Protein AF-A0A078HS76-F1 (afdb_monomer_lite)

Organism: Brassica napus (NCBI:txid3708)

Sequence (73 aa):
MVPVLCEEAGVPYVYVPSKEDLAQAGATKRPTCCVLVMLKPAKGELSAEDLEKLKTDYEQVSDDVKELSTSVI

InterPro domains:
  IPR004038 Ribosomal protein eL8/eL30/eS12/Gadd45 [PF01248] (2-37)
  IPR029064 Ribosomal protein eL30-like superfamily [G3DSA:3.30.1330.30] (1-68)
  IPR029064 Ribosomal protein eL30-like superfamily [SSF55315] (2-47)

Secondary structure (DSSP, 8-state):
-HHHHHHHTT------S-HHHHHHHTT-SS--S-----SS-SSS---HHHHHHHHHHHHHHHHHHHHHHHHT-

pLDDT: mean 87.85, std 8.01, range [45.97, 96.06]

Radius of gyration: 13.85 Å; chains: 1; bounding box: 29×27×37 Å

Structure (mmCIF, N/CA/C/O backbone):
data_AF-A0A078HS76-F1
#
_entry.id   AF-A0A078HS76-F1
#
loop_
_atom_site.group_PDB
_atom_site.id
_atom_site.type_symbol
_atom_site.label_atom_id
_atom_site.label_alt_id
_atom_site.label_comp_id
_atom_site.label_asym_id
_atom_site.label_entity_id
_atom_site.label_seq_id
_atom_site.pdbx_PDB_ins_code
_atom_site.Cartn_x
_atom_site.Cartn_y
_atom_site.Cartn_z
_atom_site.occupancy
_atom_site.B_iso_or_equiv
_atom_site.auth_seq_id
_atom_site.auth_comp_id
_atom_site.auth_asym_id
_atom_site.auth_atom_id
_atom_site.pdbx_PDB_model_num
ATOM 1 N N . MET A 1 1 ? 12.690 -10.530 -4.304 1.00 71.81 1 MET A N 1
ATOM 2 C CA . MET A 1 1 ? 11.542 -11.008 -5.097 1.00 71.81 1 MET A CA 1
ATOM 3 C C . MET A 1 1 ? 10.263 -10.568 -4.383 1.00 71.81 1 MET A C 1
ATOM 5 O O . MET A 1 1 ? 9.597 -11.384 -3.774 1.00 71.81 1 MET A O 1
ATOM 9 N N . VAL A 1 2 ? 10.000 -9.254 -4.342 1.00 88.12 2 VAL A N 1
ATOM 10 C CA . VAL A 1 2 ? 8.852 -8.686 -3.598 1.00 88.12 2 VAL A CA 1
ATOM 11 C C . VAL A 1 2 ? 7.514 -9.003 -4.281 1.00 88.12 2 VAL A C 1
ATOM 13 O O . VAL A 1 2 ? 6.630 -9.468 -3.575 1.00 88.12 2 VAL A O 1
ATOM 16 N N . PRO A 1 3 ? 7.374 -8.866 -5.618 1.00 90.19 3 PRO A N 1
ATOM 17 C CA . PRO A 1 3 ? 6.113 -9.165 -6.304 1.00 90.19 3 PRO A CA 1
ATOM 18 C C . PRO A 1 3 ? 5.626 -10.596 -6.073 1.00 90.19 3 PRO A C 1
ATOM 20 O O . PRO A 1 3 ? 4.510 -10.784 -5.615 1.00 90.19 3 PRO A O 1
ATOM 23 N N . VAL A 1 4 ? 6.494 -11.597 -6.261 1.00 92.44 4 VAL A N 1
ATOM 24 C CA . VAL A 1 4 ? 6.080 -12.999 -6.084 1.00 92.44 4 VAL A CA 1
ATOM 25 C C . VAL A 1 4 ? 5.697 -13.310 -4.638 1.00 92.44 4 VAL A C 1
ATOM 27 O O . VAL A 1 4 ? 4.730 -14.020 -4.404 1.00 92.44 4 VAL A O 1
ATOM 30 N N . LEU A 1 5 ? 6.395 -12.734 -3.653 1.00 92.94 5 LEU A N 1
ATOM 31 C CA . LEU A 1 5 ? 6.002 -12.894 -2.251 1.00 92.94 5 LEU A CA 1
ATOM 32 C C . LEU A 1 5 ? 4.604 -12.308 -1.993 1.00 92.94 5 LEU A C 1
ATOM 34 O O . LEU A 1 5 ? 3.822 -12.878 -1.236 1.00 92.94 5 LEU A O 1
ATOM 38 N N . CYS A 1 6 ? 4.294 -11.165 -2.608 1.00 91.94 6 CYS A N 1
ATOM 39 C CA . CYS A 1 6 ? 2.974 -10.552 -2.522 1.00 91.94 6 CYS A CA 1
ATOM 40 C C . CYS A 1 6 ? 1.904 -11.416 -3.205 1.00 91.94 6 CYS A C 1
ATOM 42 O O . CYS A 1 6 ? 0.840 -11.599 -2.625 1.00 91.94 6 CYS A O 1
ATOM 44 N N . GLU A 1 7 ? 2.196 -11.997 -4.370 1.00 90.56 7 GLU A N 1
ATOM 45 C CA . GLU A 1 7 ? 1.299 -12.928 -5.070 1.00 90.56 7 GLU A CA 1
ATOM 46 C C . GLU A 1 7 ? 1.003 -14.176 -4.223 1.00 90.56 7 GLU A C 1
ATOM 48 O O . GLU A 1 7 ? -0.161 -14.507 -4.006 1.00 90.56 7 GLU A O 1
ATOM 53 N N . GLU A 1 8 ? 2.036 -14.823 -3.670 1.00 94.69 8 GLU A N 1
ATOM 54 C CA . GLU A 1 8 ? 1.895 -16.002 -2.800 1.00 94.69 8 GLU A CA 1
ATOM 55 C C . GLU A 1 8 ? 1.097 -15.699 -1.523 1.00 94.69 8 GLU A C 1
ATOM 57 O O . GLU A 1 8 ? 0.358 -16.549 -1.027 1.00 94.69 8 GLU A O 1
ATOM 62 N N . ALA A 1 9 ? 1.229 -14.481 -0.991 1.00 92.12 9 ALA A N 1
ATOM 63 C CA . ALA A 1 9 ? 0.523 -14.030 0.204 1.00 92.12 9 ALA A CA 1
ATOM 64 C C . ALA A 1 9 ? -0.855 -13.403 -0.085 1.00 92.12 9 ALA A C 1
ATOM 66 O O . ALA A 1 9 ? -1.545 -13.012 0.858 1.00 92.12 9 ALA A O 1
ATOM 67 N N . GLY A 1 10 ? -1.255 -13.266 -1.356 1.00 88.69 10 GLY A N 1
ATOM 68 C CA . GLY A 1 10 ? -2.487 -12.575 -1.749 1.00 88.69 10 GLY A CA 1
ATOM 69 C C . GLY A 1 10 ? -2.512 -11.087 -1.370 1.00 88.69 10 GLY A C 1
ATOM 70 O O . GLY A 1 10 ? -3.581 -10.528 -1.127 1.00 88.69 10 GLY A O 1
ATOM 71 N N . VAL A 1 11 ? -1.345 -10.445 -1.270 1.00 89.62 11 VAL A N 1
ATOM 72 C CA . VAL A 1 11 ? -1.205 -9.028 -0.915 1.00 89.62 11 VAL A CA 1
ATOM 73 C C . VAL A 1 11 ? -1.223 -8.182 -2.192 1.00 89.62 11 VAL A C 1
ATOM 75 O O . VAL A 1 11 ? -0.333 -8.344 -3.030 1.00 89.62 11 VAL A O 1
ATOM 78 N N . PRO A 1 12 ? -2.180 -7.250 -2.358 1.00 89.88 12 PRO A N 1
ATOM 79 C CA . PRO A 1 12 ? -2.211 -6.372 -3.522 1.00 89.88 12 PRO A CA 1
ATOM 80 C C . PRO A 1 12 ? -1.017 -5.411 -3.511 1.00 89.88 12 PRO A C 1
ATOM 82 O O . PRO A 1 12 ? -0.619 -4.898 -2.462 1.00 89.88 12 PRO A O 1
ATOM 85 N N . TYR A 1 13 ? -0.454 -5.144 -4.687 1.00 90.31 13 TYR A N 1
ATOM 86 C CA . TYR A 1 13 ? 0.643 -4.196 -4.863 1.00 90.31 13 TYR A CA 1
ATOM 87 C C . TYR A 1 13 ? 0.526 -3.471 -6.204 1.00 90.31 13 TYR A C 1
ATOM 89 O O . TYR A 1 13 ? -0.116 -3.945 -7.137 1.00 90.31 13 TYR A O 1
ATOM 97 N N . VAL A 1 14 ? 1.189 -2.321 -6.302 1.00 91.00 14 VAL A N 1
ATOM 98 C CA . VAL A 1 14 ? 1.2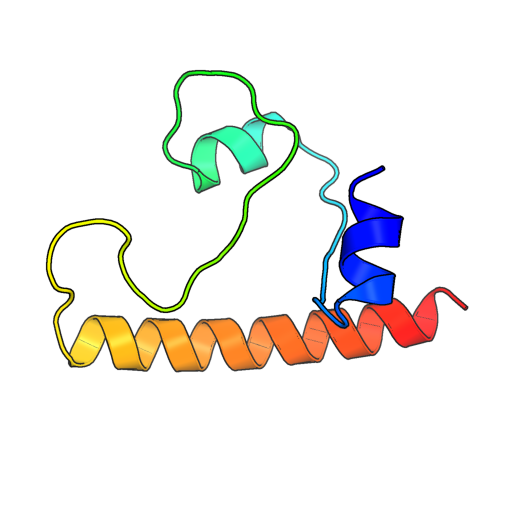57 -1.514 -7.522 1.00 91.00 14 VAL A CA 1
ATOM 99 C C . VAL A 1 14 ? 2.676 -0.992 -7.715 1.00 91.00 14 VAL A C 1
ATOM 101 O O . VAL A 1 14 ? 3.398 -0.740 -6.747 1.00 91.00 14 VAL A O 1
ATOM 104 N N . TYR A 1 15 ? 3.088 -0.839 -8.971 1.00 89.75 15 TYR A N 1
ATOM 105 C CA . TYR A 1 15 ? 4.344 -0.181 -9.312 1.00 89.75 15 TYR A CA 1
ATOM 106 C C . TYR A 1 15 ? 4.126 1.322 -9.460 1.00 89.75 15 TYR A C 1
ATOM 108 O O . TYR A 1 15 ? 3.209 1.758 -10.151 1.00 89.75 15 TYR A O 1
ATOM 116 N N . VAL A 1 16 ? 5.010 2.111 -8.854 1.00 88.00 16 VAL A N 1
ATOM 117 C CA . VAL A 1 16 ? 5.042 3.567 -9.024 1.00 88.00 16 VAL A CA 1
ATOM 118 C C . VAL A 1 16 ? 6.249 3.968 -9.877 1.00 88.00 16 VAL A C 1
ATOM 120 O O . VAL A 1 16 ? 7.321 3.375 -9.727 1.00 88.00 16 VAL A O 1
ATOM 123 N N . PRO A 1 17 ? 6.115 4.957 -10.779 1.00 87.00 17 PRO A N 1
ATOM 124 C CA . PRO A 1 17 ? 7.202 5.354 -11.675 1.00 87.00 17 PRO A CA 1
ATOM 125 C C . PRO A 1 17 ? 8.305 6.173 -10.979 1.00 87.00 17 PRO A C 1
ATOM 127 O O . PRO A 1 17 ? 9.435 6.201 -11.462 1.00 87.00 17 PRO A O 1
ATOM 130 N N . SER A 1 18 ? 7.993 6.827 -9.854 1.00 88.38 18 SER A N 1
ATOM 131 C CA . SER A 1 18 ? 8.877 7.756 -9.137 1.00 88.38 18 SER A CA 1
ATOM 132 C C . SER A 1 18 ? 9.366 7.152 -7.820 1.00 88.38 18 SER A C 1
ATOM 134 O O . SER A 1 18 ? 8.571 6.743 -6.970 1.00 88.38 18 SER A O 1
ATOM 136 N N . LYS A 1 19 ? 10.691 7.096 -7.632 1.00 86.06 19 LYS A N 1
ATOM 137 C CA . LYS A 1 19 ? 11.297 6.637 -6.366 1.00 86.06 19 LYS A CA 1
ATOM 138 C C . LYS A 1 19 ? 11.249 7.736 -5.309 1.00 86.06 19 LYS A C 1
ATOM 140 O O . LYS A 1 19 ? 11.191 7.452 -4.113 1.00 86.06 19 LYS A O 1
ATOM 145 N N . GLU A 1 20 ? 11.291 8.981 -5.762 1.00 87.31 20 GLU A N 1
ATOM 146 C CA . GLU A 1 20 ? 11.219 10.194 -4.965 1.00 87.31 20 GLU A CA 1
ATOM 147 C C . GLU A 1 20 ? 9.861 10.286 -4.264 1.00 87.31 20 GLU A C 1
ATOM 149 O O . GLU A 1 20 ? 9.813 10.454 -3.044 1.00 87.31 20 GLU A O 1
ATOM 154 N N . ASP A 1 21 ? 8.775 10.055 -5.008 1.00 88.12 21 ASP A N 1
ATOM 155 C CA . ASP A 1 21 ? 7.410 10.079 -4.469 1.00 88.12 21 ASP A CA 1
ATOM 156 C C . ASP A 1 21 ? 7.229 8.993 -3.407 1.00 88.12 21 ASP A C 1
ATOM 158 O O . ASP A 1 21 ? 6.605 9.217 -2.369 1.00 88.12 21 ASP A O 1
ATOM 162 N N . LEU A 1 22 ? 7.841 7.825 -3.621 1.00 89.19 22 LEU A N 1
ATOM 163 C CA . LEU A 1 22 ? 7.783 6.711 -2.682 1.00 89.19 22 LEU A CA 1
ATOM 164 C C . LEU A 1 22 ? 8.516 7.021 -1.365 1.00 89.19 22 LEU A C 1
ATOM 166 O O . LEU A 1 22 ? 8.016 6.714 -0.281 1.00 89.19 22 LEU A O 1
ATOM 170 N N . ALA A 1 23 ? 9.688 7.656 -1.440 1.00 88.56 23 ALA A N 1
ATOM 171 C CA . ALA A 1 23 ? 10.425 8.091 -0.255 1.00 88.56 23 ALA A CA 1
ATOM 172 C C . ALA A 1 23 ? 9.665 9.179 0.520 1.00 88.56 23 ALA A C 1
ATOM 174 O O . ALA A 1 23 ? 9.589 9.121 1.752 1.00 88.56 23 ALA A O 1
ATOM 175 N N . GLN A 1 24 ? 9.065 10.131 -0.202 1.00 89.44 24 GLN A N 1
ATOM 176 C CA . GLN A 1 24 ? 8.241 11.183 0.382 1.00 89.44 24 GLN A CA 1
ATOM 177 C C . GLN A 1 24 ? 7.001 10.606 1.079 1.00 89.44 24 GLN A C 1
ATOM 179 O O . GLN A 1 24 ? 6.737 10.961 2.227 1.00 89.44 24 GLN A O 1
ATOM 184 N N . ALA A 1 25 ? 6.289 9.675 0.437 1.00 88.94 25 ALA A N 1
ATOM 185 C CA . ALA A 1 25 ? 5.119 9.008 1.010 1.00 88.94 25 ALA A CA 1
ATOM 186 C C . ALA A 1 25 ? 5.464 8.198 2.272 1.00 88.94 25 ALA A C 1
ATOM 188 O O . ALA A 1 25 ? 4.717 8.212 3.246 1.00 88.94 25 ALA A O 1
ATOM 189 N N . GLY A 1 26 ? 6.626 7.539 2.292 1.00 88.19 26 GLY A N 1
ATOM 190 C CA . GLY A 1 26 ? 7.127 6.818 3.466 1.00 88.19 26 GLY A CA 1
ATOM 191 C C . GLY A 1 26 ? 7.701 7.711 4.574 1.00 88.19 26 GLY A C 1
ATOM 192 O O . GLY A 1 26 ? 8.246 7.178 5.542 1.00 88.19 26 GLY A O 1
ATOM 193 N N . ALA A 1 27 ? 7.650 9.042 4.421 1.00 88.69 27 ALA A N 1
ATOM 194 C CA . ALA A 1 27 ? 8.244 10.028 5.326 1.00 88.69 27 ALA A CA 1
ATOM 195 C C . ALA A 1 27 ? 9.708 9.710 5.704 1.00 88.69 27 ALA A C 1
ATOM 197 O O . ALA A 1 27 ? 10.160 9.967 6.824 1.00 88.69 27 ALA A O 1
ATOM 198 N N . THR A 1 28 ? 10.467 9.128 4.769 1.00 85.06 28 THR A N 1
ATOM 199 C CA . THR A 1 28 ? 11.831 8.652 5.009 1.00 85.06 28 THR A CA 1
ATOM 200 C C . THR A 1 28 ? 12.853 9.472 4.232 1.00 85.06 28 THR A C 1
ATOM 202 O O . THR A 1 28 ? 12.673 9.806 3.067 1.00 85.06 28 THR A O 1
ATOM 205 N N . LYS A 1 29 ? 13.984 9.769 4.881 1.00 82.06 29 LYS A N 1
ATOM 206 C CA . LYS A 1 29 ? 15.134 10.442 4.250 1.00 82.06 29 LYS A CA 1
ATOM 207 C C . LYS A 1 29 ? 16.058 9.473 3.507 1.00 82.06 29 LYS A C 1
ATOM 209 O O . LYS A 1 29 ? 17.008 9.909 2.864 1.00 82.06 29 LYS A O 1
ATOM 214 N N . ARG A 1 30 ? 15.840 8.161 3.648 1.00 84.19 30 ARG A N 1
ATOM 215 C CA . ARG A 1 30 ? 16.606 7.133 2.935 1.00 84.19 30 ARG A CA 1
ATOM 216 C C . ARG A 1 30 ? 15.831 6.712 1.686 1.00 84.19 30 ARG A C 1
ATOM 218 O O . ARG A 1 30 ? 14.630 6.482 1.814 1.00 84.19 30 ARG A O 1
ATOM 225 N N . PRO A 1 31 ? 16.491 6.551 0.525 1.00 82.62 31 PRO A N 1
ATOM 226 C CA . PRO A 1 31 ? 15.850 5.988 -0.655 1.00 82.62 31 PRO A CA 1
ATOM 227 C C . PRO A 1 31 ? 15.194 4.649 -0.316 1.00 82.62 31 PRO A C 1
ATOM 229 O O . PRO A 1 31 ? 15.836 3.785 0.285 1.00 82.62 31 PRO A O 1
ATOM 232 N N . THR A 1 32 ? 13.932 4.482 -0.703 1.00 87.88 32 THR A N 1
ATOM 233 C CA . THR A 1 32 ? 13.216 3.211 -0.584 1.00 87.88 32 THR A CA 1
ATOM 234 C C . THR A 1 32 ? 12.719 2.767 -1.952 1.00 87.88 32 THR A C 1
ATOM 236 O O . THR A 1 32 ? 12.386 3.593 -2.798 1.00 87.88 32 THR A O 1
ATOM 239 N N . CYS A 1 33 ? 12.706 1.457 -2.187 1.00 90.00 33 CYS A N 1
ATOM 240 C CA . CYS A 1 33 ? 12.126 0.853 -3.388 1.00 90.00 33 CYS A CA 1
ATOM 241 C C . CYS A 1 33 ? 10.748 0.233 -3.131 1.00 90.00 33 CYS A C 1
A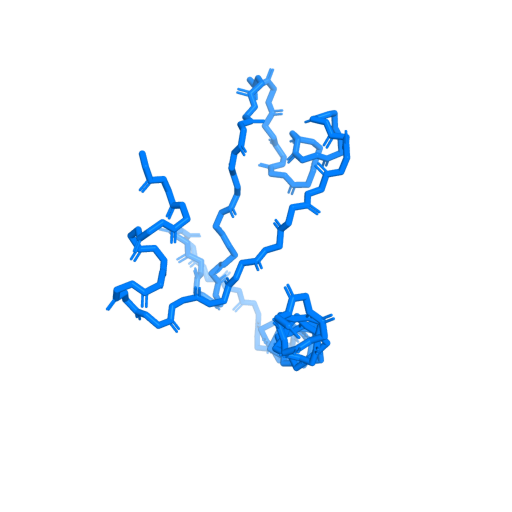TOM 243 O O . CYS A 1 33 ? 10.077 -0.154 -4.083 1.00 90.00 33 CYS A O 1
ATOM 245 N N . CYS A 1 34 ? 10.330 0.131 -1.868 1.00 90.56 34 CYS A N 1
ATOM 246 C CA . CYS A 1 34 ? 9.031 -0.401 -1.480 1.00 90.56 34 CYS A CA 1
ATOM 247 C C . CYS A 1 34 ? 8.472 0.338 -0.259 1.00 90.56 34 CYS A C 1
ATOM 249 O O . CYS A 1 34 ? 9.214 0.805 0.609 1.00 90.56 34 CYS A O 1
ATOM 251 N N . VAL A 1 35 ? 7.146 0.429 -0.191 1.00 91.06 35 VAL A N 1
ATOM 252 C CA . VAL A 1 35 ? 6.404 0.899 0.981 1.00 91.06 35 VAL A CA 1
ATOM 253 C C . VAL A 1 35 ? 5.278 -0.091 1.230 1.00 91.06 35 VAL A C 1
ATOM 255 O O . VAL A 1 35 ? 4.609 -0.520 0.294 1.00 91.06 35 VAL A O 1
ATOM 258 N N . LEU A 1 36 ? 5.092 -0.460 2.495 1.00 91.12 36 LEU A N 1
ATOM 259 C CA . LEU A 1 36 ? 3.975 -1.280 2.943 1.00 91.12 36 LEU A CA 1
ATOM 260 C C . LEU A 1 36 ? 2.977 -0.385 3.676 1.00 91.12 36 LEU A C 1
ATOM 262 O O . LEU A 1 36 ? 3.323 0.227 4.68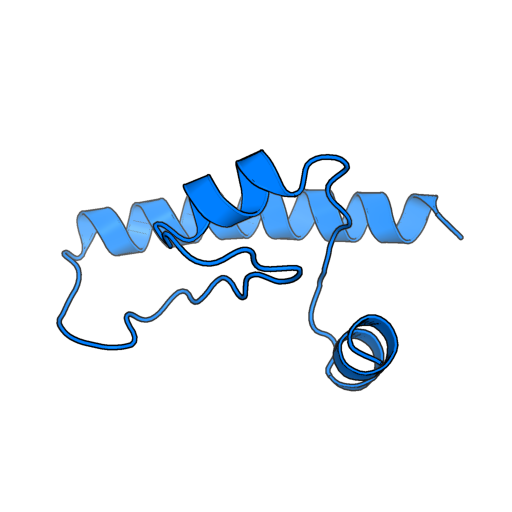7 1.00 91.12 36 LEU A O 1
ATOM 266 N N . VAL A 1 37 ? 1.745 -0.333 3.177 1.00 91.31 37 VAL A N 1
ATOM 267 C CA . VAL A 1 37 ? 0.650 0.395 3.824 1.00 91.31 37 VAL A CA 1
ATOM 268 C C . VAL A 1 37 ? 0.004 -0.516 4.866 1.00 91.31 37 VAL A C 1
ATOM 270 O O . VAL A 1 37 ? -0.428 -1.621 4.548 1.00 91.31 37 VAL A O 1
ATOM 273 N N . MET A 1 38 ? -0.050 -0.063 6.120 1.00 89.56 38 MET A N 1
ATOM 274 C CA . MET A 1 38 ? -0.665 -0.796 7.229 1.00 89.56 38 MET A CA 1
ATOM 275 C C . MET A 1 38 ? -1.796 0.028 7.838 1.00 89.56 38 MET A C 1
ATOM 277 O O . MET A 1 38 ? -1.600 1.187 8.187 1.00 89.56 38 MET A O 1
ATOM 281 N N . LEU A 1 39 ? -2.956 -0.597 8.047 1.00 89.00 39 LEU A N 1
ATOM 282 C CA . LEU A 1 39 ? -4.103 0.028 8.724 1.00 89.00 39 LEU A CA 1
ATOM 283 C C . LEU A 1 39 ? -3.910 0.168 10.240 1.00 89.00 39 LEU A C 1
ATOM 285 O O . LEU A 1 39 ? -4.703 0.816 10.914 1.00 89.00 39 LEU A O 1
ATOM 289 N N . LYS A 1 40 ? -2.880 -0.477 10.796 1.00 87.12 40 LYS A N 1
ATOM 290 C CA . LYS A 1 40 ? -2.532 -0.389 12.214 1.00 87.12 40 LYS A CA 1
ATOM 291 C C . LYS A 1 40 ? -1.191 0.326 12.365 1.00 87.12 40 LYS A C 1
ATOM 293 O O . LYS A 1 40 ? -0.240 -0.049 11.673 1.00 87.12 40 LYS A O 1
ATOM 298 N N . PRO A 1 41 ? -1.084 1.311 13.271 1.00 81.62 41 PRO A N 1
ATOM 299 C CA . PRO A 1 41 ? 0.182 1.977 13.528 1.00 81.62 41 PRO A CA 1
ATOM 300 C C . PRO A 1 41 ? 1.202 0.987 14.102 1.00 81.62 41 PRO A C 1
ATOM 302 O O . PRO A 1 41 ? 0.884 0.165 14.960 1.00 81.62 41 PRO A O 1
ATOM 305 N N . ALA A 1 42 ? 2.454 1.079 13.646 1.00 80.69 42 ALA A N 1
ATOM 306 C CA . ALA A 1 42 ? 3.550 0.265 14.182 1.00 80.69 42 ALA A CA 1
ATOM 307 C C . ALA A 1 42 ? 3.954 0.688 15.608 1.00 80.69 42 ALA A C 1
ATOM 309 O O . ALA A 1 42 ? 4.521 -0.106 16.359 1.00 80.69 42 ALA A O 1
ATOM 310 N N . LYS A 1 43 ? 3.696 1.953 15.967 1.00 81.88 43 LYS A N 1
ATOM 311 C CA . LYS A 1 43 ? 3.905 2.538 17.296 1.00 81.88 43 LYS A CA 1
ATOM 312 C C . LYS A 1 43 ? 2.849 3.610 17.556 1.00 81.88 43 LYS A C 1
ATOM 314 O O . LYS A 1 43 ? 2.560 4.396 16.658 1.00 81.88 43 LYS A O 1
ATOM 319 N N . GLY A 1 44 ? 2.369 3.685 18.796 1.00 85.00 44 GLY A N 1
ATOM 320 C CA . GLY A 1 44 ? 1.349 4.650 19.212 1.00 85.00 44 GLY A CA 1
AT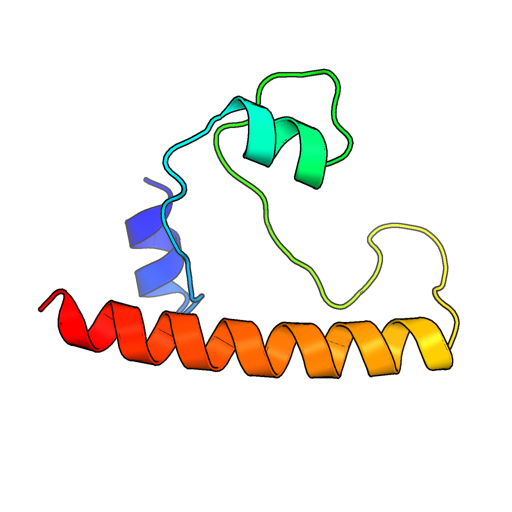OM 321 C C . GLY A 1 44 ? -0.069 4.240 18.815 1.00 85.00 44 GLY A C 1
ATOM 322 O O . GLY A 1 44 ? -0.289 3.146 18.298 1.00 85.00 44 GLY A O 1
ATOM 323 N N . GLU A 1 45 ? -1.018 5.133 19.074 1.00 85.00 45 GLU A N 1
ATOM 324 C CA . GLU A 1 45 ? -2.434 4.977 18.737 1.00 85.00 45 GLU A CA 1
ATOM 325 C C . GLU A 1 45 ? -2.845 6.093 17.768 1.00 85.00 45 GLU A C 1
ATOM 327 O O . GLU A 1 45 ? -2.334 7.211 17.848 1.00 85.00 45 GLU A O 1
ATOM 332 N N . LEU A 1 46 ? -3.744 5.775 16.835 1.00 86.44 46 LEU A N 1
ATOM 333 C CA . LEU A 1 46 ? -4.404 6.758 15.974 1.00 86.44 46 LEU A CA 1
ATOM 334 C C . LEU A 1 46 ? -5.788 7.067 16.538 1.00 86.44 46 LEU A C 1
ATOM 336 O O . LEU A 1 46 ? -6.407 6.208 17.171 1.00 86.44 46 LEU A O 1
ATOM 340 N N . SER A 1 47 ? -6.277 8.282 16.288 1.00 92.69 47 SER A N 1
ATOM 341 C CA . SER A 1 47 ? -7.655 8.628 16.623 1.00 92.69 47 SER A CA 1
ATOM 342 C C . SER A 1 47 ? -8.631 7.733 15.846 1.00 92.69 47 SER A C 1
ATOM 344 O O . SER A 1 47 ? -8.304 7.211 14.775 1.00 92.69 47 SER A O 1
ATOM 346 N N . ALA A 1 48 ? -9.837 7.538 16.384 1.00 91.62 48 ALA A N 1
ATOM 347 C CA . ALA A 1 48 ? -10.865 6.758 15.696 1.00 91.62 48 ALA A CA 1
ATOM 348 C C . ALA A 1 48 ? -11.233 7.381 14.337 1.00 91.62 48 ALA A C 1
ATOM 350 O O . ALA A 1 48 ? -11.409 6.651 13.365 1.00 91.62 48 ALA A O 1
ATOM 351 N N . GLU A 1 49 ? -11.264 8.714 14.269 1.00 94.19 49 GLU A N 1
ATOM 352 C CA . GLU A 1 49 ? -11.561 9.488 13.060 1.00 94.19 49 GLU A CA 1
ATOM 353 C C . GLU A 1 49 ? -10.493 9.274 11.975 1.00 94.19 49 GLU A C 1
ATOM 355 O O . GLU A 1 49 ? -10.821 8.957 10.831 1.00 94.19 49 GLU A O 1
ATOM 360 N N . ASP A 1 50 ? -9.208 9.366 12.336 1.00 92.44 50 ASP A N 1
ATOM 361 C CA . ASP A 1 50 ? -8.102 9.142 11.395 1.00 92.44 50 ASP A CA 1
ATOM 362 C C . ASP A 1 50 ? -8.063 7.692 10.906 1.00 92.44 50 ASP A C 1
ATOM 364 O O . ASP A 1 50 ? -7.762 7.429 9.741 1.00 92.44 50 ASP A O 1
ATOM 368 N N . LEU A 1 51 ? -8.374 6.738 11.789 1.00 91.69 51 LEU A N 1
ATOM 369 C CA . LEU A 1 51 ? -8.416 5.322 11.444 1.00 91.69 51 LEU A CA 1
ATOM 370 C C . LEU A 1 51 ? -9.568 5.003 10.484 1.00 91.69 51 LEU A C 1
ATOM 372 O O . LEU A 1 51 ? -9.389 4.195 9.575 1.00 91.69 51 LEU A O 1
ATOM 376 N N . GLU A 1 52 ? -10.742 5.598 10.692 1.00 94.12 52 GLU A N 1
ATOM 377 C CA . GLU A 1 52 ? -11.893 5.426 9.804 1.00 94.12 52 GLU A CA 1
ATOM 378 C C . GLU A 1 52 ? -11.598 6.007 8.422 1.00 94.12 52 GLU A C 1
ATOM 380 O O . GLU A 1 52 ? -11.769 5.320 7.417 1.00 94.12 52 GLU A O 1
ATOM 385 N N . LYS A 1 53 ? -11.037 7.220 8.373 1.00 94.88 53 LYS A N 1
ATOM 386 C CA . LYS A 1 53 ? -10.615 7.839 7.117 1.00 94.88 53 LYS A CA 1
ATOM 387 C C . LYS A 1 53 ? -9.569 6.996 6.383 1.00 94.88 53 LYS A C 1
ATOM 389 O O . LYS A 1 53 ? -9.731 6.722 5.199 1.00 94.88 53 LYS A O 1
ATOM 394 N N . LEU A 1 54 ? -8.537 6.531 7.092 1.00 93.00 54 LEU A N 1
ATOM 395 C CA . LEU A 1 54 ? -7.493 5.679 6.517 1.00 93.00 54 LEU A CA 1
ATOM 396 C C . LEU A 1 54 ? -8.066 4.383 5.935 1.00 93.00 54 LEU A C 1
ATOM 398 O O . LEU A 1 54 ? -7.599 3.931 4.894 1.00 93.00 54 LEU A O 1
ATOM 402 N N . LYS A 1 55 ? -9.050 3.770 6.602 1.00 94.00 55 LYS A N 1
ATOM 403 C CA . LYS A 1 55 ? -9.709 2.559 6.097 1.00 94.00 55 LYS A CA 1
ATOM 404 C C . LYS A 1 55 ? -10.481 2.832 4.814 1.00 94.00 55 LYS A C 1
ATOM 406 O O . LYS A 1 55 ? -10.290 2.091 3.860 1.00 94.00 55 LYS A O 1
ATOM 411 N N . THR A 1 56 ? -11.283 3.893 4.781 1.00 96.06 56 THR A N 1
ATOM 412 C CA . THR A 1 56 ? -12.051 4.279 3.589 1.00 96.06 56 THR A CA 1
ATOM 413 C C . THR A 1 56 ? -11.130 4.560 2.402 1.00 96.06 56 THR A C 1
ATOM 415 O O . THR A 1 56 ? -11.326 4.004 1.323 1.00 96.06 56 THR A O 1
ATOM 418 N N . ASP A 1 57 ? -10.077 5.356 2.616 1.00 95.00 57 ASP A N 1
ATOM 419 C CA . ASP A 1 57 ? -9.095 5.679 1.575 1.00 95.00 57 ASP A CA 1
ATOM 420 C C . ASP A 1 57 ? -8.360 4.410 1.095 1.00 95.00 57 ASP A C 1
ATOM 422 O O . ASP A 1 57 ? -8.130 4.222 -0.101 1.00 95.00 57 ASP A O 1
ATOM 426 N N . TYR A 1 58 ? -8.007 3.511 2.022 1.00 94.38 58 TYR A N 1
ATOM 427 C CA . TYR A 1 58 ? -7.353 2.243 1.701 1.00 94.38 58 TYR A CA 1
ATOM 428 C C . TYR A 1 58 ? -8.253 1.305 0.897 1.00 94.38 58 TYR A C 1
ATOM 430 O O . TYR A 1 58 ? -7.769 0.697 -0.053 1.00 94.38 58 TYR A O 1
ATOM 438 N N . GLU A 1 59 ? -9.528 1.163 1.267 1.00 94.81 59 GLU A N 1
ATOM 439 C CA . GLU A 1 59 ? -10.479 0.285 0.578 1.00 94.81 59 GLU A CA 1
ATOM 440 C C . GLU A 1 59 ? -10.621 0.691 -0.888 1.00 94.81 59 GLU A C 1
ATOM 442 O O . GLU A 1 59 ? -10.390 -0.149 -1.760 1.00 94.81 59 GLU A O 1
ATOM 447 N N . GLN A 1 60 ? -10.844 1.985 -1.144 1.00 95.25 60 GLN A N 1
ATOM 448 C CA . GLN A 1 60 ? -10.936 2.535 -2.496 1.00 95.25 60 GLN A CA 1
ATOM 449 C C . GLN A 1 60 ? -9.682 2.218 -3.324 1.00 95.25 60 GLN A C 1
ATOM 451 O O . GLN A 1 60 ? -9.774 1.621 -4.393 1.00 95.25 60 GLN A O 1
ATOM 456 N N . VAL A 1 61 ? -8.492 2.543 -2.806 1.00 93.38 61 VAL A N 1
ATOM 457 C CA . VAL A 1 61 ? -7.231 2.271 -3.517 1.00 93.38 61 VAL A CA 1
ATOM 458 C C . VAL A 1 61 ? -7.001 0.769 -3.700 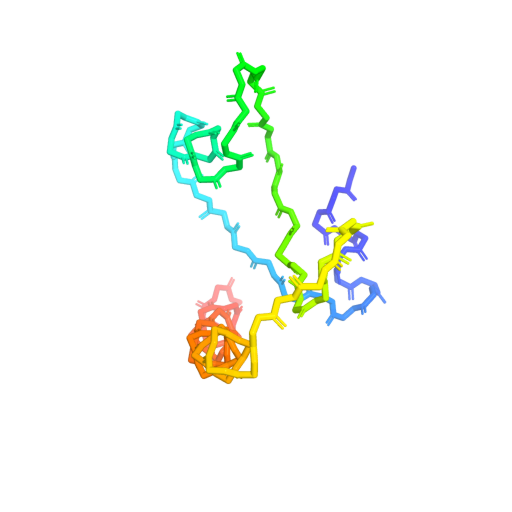1.00 93.38 61 VAL A C 1
ATOM 460 O O . VAL A 1 61 ? -6.466 0.343 -4.721 1.00 93.38 61 VAL A O 1
ATOM 463 N N . SER A 1 62 ? -7.383 -0.059 -2.724 1.00 91.81 62 SER A N 1
ATOM 464 C CA . SER A 1 62 ? -7.226 -1.511 -2.821 1.00 91.81 62 SER A CA 1
ATOM 465 C C . SER A 1 62 ? -8.073 -2.101 -3.942 1.00 91.81 62 SER A C 1
ATOM 467 O O . SER A 1 62 ? -7.634 -3.053 -4.587 1.00 91.81 62 SER A O 1
ATOM 469 N N . ASP A 1 63 ? -9.261 -1.546 -4.174 1.00 92.81 63 ASP A N 1
ATOM 470 C CA . ASP A 1 63 ? -10.158 -1.983 -5.234 1.00 92.81 63 ASP A CA 1
ATOM 471 C C . ASP A 1 63 ? -9.629 -1.533 -6.596 1.00 92.81 63 ASP A C 1
ATOM 473 O O . ASP A 1 63 ? -9.444 -2.383 -7.468 1.00 92.81 63 ASP A O 1
ATOM 477 N N . ASP A 1 64 ? -9.203 -0.272 -6.725 1.00 92.75 64 ASP A N 1
ATOM 478 C CA . ASP A 1 64 ? -8.540 0.241 -7.933 1.00 92.75 64 ASP A CA 1
ATOM 479 C C . ASP A 1 64 ? -7.317 -0.615 -8.324 1.00 92.75 64 ASP A C 1
ATOM 481 O O . ASP A 1 64 ? -7.115 -0.961 -9.490 1.00 92.75 64 ASP A O 1
ATOM 485 N N . VAL A 1 65 ? -6.489 -1.009 -7.346 1.00 91.75 65 VAL A N 1
ATOM 486 C CA . VAL A 1 65 ? -5.303 -1.851 -7.580 1.00 91.75 65 VAL A CA 1
ATOM 487 C C . VAL A 1 65 ? -5.683 -3.263 -8.039 1.00 91.75 65 VAL A C 1
ATOM 489 O O . VAL A 1 65 ? -5.001 -3.813 -8.906 1.00 91.75 65 VAL A O 1
ATOM 492 N N . LYS A 1 66 ? -6.755 -3.858 -7.498 1.00 88.06 66 LYS A N 1
ATOM 493 C CA . LYS A 1 66 ? -7.253 -5.178 -7.939 1.00 88.06 66 LYS A CA 1
ATOM 494 C C . LYS A 1 66 ? -7.835 -5.122 -9.355 1.00 88.06 66 LYS A C 1
ATOM 496 O O . LYS A 1 66 ? -7.650 -6.052 -10.142 1.00 88.06 66 LYS A O 1
ATOM 501 N N . GLU A 1 67 ? -8.534 -4.044 -9.695 1.00 89.94 67 GLU A N 1
ATOM 502 C CA . GLU A 1 67 ? -9.049 -3.836 -11.051 1.00 89.94 67 GLU A CA 1
ATOM 503 C C . GLU A 1 67 ? -7.903 -3.671 -12.057 1.00 89.94 67 GLU A C 1
ATOM 505 O O . GLU A 1 67 ? -7.889 -4.301 -13.122 1.00 89.94 67 GLU A O 1
ATOM 510 N N . LEU A 1 68 ? -6.886 -2.885 -11.691 1.00 86.75 68 LEU A N 1
ATOM 511 C CA . LEU A 1 68 ? -5.717 -2.667 -12.534 1.00 86.75 68 LEU A CA 1
ATOM 512 C C . LEU A 1 68 ? -4.890 -3.945 -12.712 1.00 86.75 68 LEU A C 1
ATOM 514 O O . LEU A 1 68 ? -4.433 -4.218 -13.820 1.00 86.75 68 L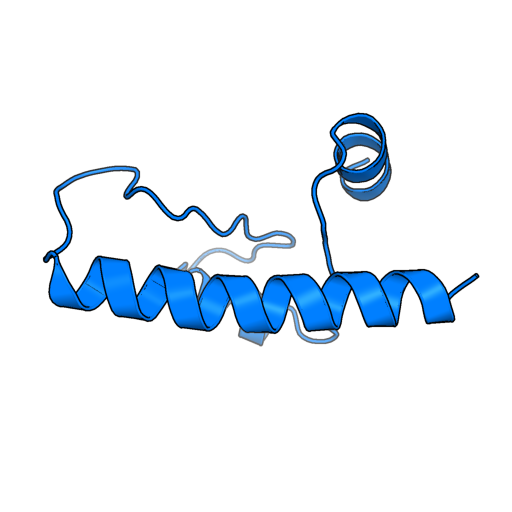EU A O 1
ATOM 518 N N . SER A 1 69 ? -4.728 -4.758 -11.663 1.00 80.50 69 SER A N 1
ATOM 519 C CA . SER A 1 69 ? -3.989 -6.024 -11.755 1.00 80.50 69 SER A CA 1
ATOM 520 C C . SER A 1 69 ? -4.674 -7.041 -12.671 1.00 80.50 69 SER A C 1
ATOM 522 O O . SER A 1 69 ? -3.988 -7.800 -13.350 1.00 80.50 69 SER A O 1
ATOM 524 N N . THR A 1 70 ? -6.006 -7.001 -12.769 1.00 77.19 70 THR A N 1
ATOM 525 C CA . THR A 1 70 ? -6.782 -7.836 -13.702 1.00 77.19 70 THR A CA 1
ATOM 526 C C . THR A 1 70 ? -6.615 -7.386 -15.158 1.00 77.19 70 THR A C 1
ATOM 528 O O . THR A 1 70 ? -6.717 -8.199 -16.069 1.00 77.19 70 THR A O 1
ATOM 531 N N . SER A 1 71 ? -6.322 -6.102 -15.388 1.00 66.38 71 SER A N 1
ATOM 532 C CA . SER A 1 71 ? -6.172 -5.514 -16.730 1.00 66.38 71 SER A CA 1
ATOM 533 C C . SER A 1 71 ? -4.772 -5.685 -17.337 1.00 66.38 71 SER A C 1
ATOM 535 O O . SER A 1 71 ? -4.565 -5.359 -18.505 1.00 66.38 71 SER A O 1
ATOM 537 N N . VAL A 1 72 ? -3.796 -6.153 -16.550 1.00 57.19 72 VAL A N 1
ATOM 538 C CA . VAL A 1 72 ? -2.397 -6.365 -16.977 1.00 57.19 72 VAL A CA 1
ATOM 539 C C . VAL A 1 72 ? -2.118 -7.850 -17.297 1.00 57.19 72 VAL A C 1
ATOM 541 O O . VAL A 1 72 ? -0.972 -8.225 -17.545 1.00 57.19 72 VAL A O 1
ATOM 544 N N . ILE A 1 73 ? -3.164 -8.686 -17.355 1.00 45.97 73 ILE A N 1
ATOM 545 C CA . ILE A 1 73 ? -3.121 -10.073 -17.855 1.00 45.97 73 ILE A CA 1
ATOM 546 C C . ILE A 1 73 ? -3.807 -10.153 -19.220 1.00 45.97 73 ILE A C 1
ATOM 548 O O . ILE A 1 73 ? -4.933 -9.625 -19.346 1.00 45.97 73 ILE A O 1
#

Foldseek 3Di:
DVVVVCVVVVNFDDADPDQVVVCVVVVHPDGDRDDDDDLADPDDDDDPVVSVVSVVVCVVVSVVSVVVVVVVD